Protein AF-A0AA43QDY1-F1 (afdb_monomer_lite)

Sequence (89 aa):
MAEAPILPDRGSLDVKDAPERIYRTALAQKDYIDLELEAMDRGLRPFGLTKSVMTLYLRKQLVLVKELPQDLQAQIITHFRAKQTSRQS

Foldseek 3Di:
DDDDDPDPDPDDPDPVCVQVVVVCVVDDVVVQVVLQVVQVVVVHHSSRVVVVVVVCVVVVVDDDLVRDPPVSNVVVVVVVVVVVVVVVD

Radius of gyration: 18.6 Å; chains: 1; bounding box: 53×33×45 Å

Structure (mmCIF, N/CA/C/O backbone):
data_AF-A0AA43QDY1-F1
#
_entry.id   AF-A0AA43QDY1-F1
#
loop_
_atom_site.group_PDB
_atom_site.id
_atom_site.type_symbol
_atom_site.label_atom_id
_atom_site.label_alt_id
_atom_site.label_comp_id
_atom_site.label_asym_id
_atom_site.label_entity_id
_atom_site.label_seq_id
_atom_site.pdbx_PDB_ins_code
_atom_site.Cartn_x
_atom_site.Cartn_y
_atom_site.Cartn_z
_atom_site.occupancy
_atom_site.B_iso_or_equiv
_atom_site.auth_seq_id
_atom_site.auth_comp_id
_atom_site.auth_asym_id
_atom_site.auth_atom_id
_atom_site.pdbx_PDB_model_num
ATOM 1 N N . MET A 1 1 ? 38.530 17.518 -26.927 1.00 41.78 1 MET A N 1
ATOM 2 C CA . MET A 1 1 ? 38.305 16.821 -25.645 1.00 41.78 1 MET A CA 1
ATOM 3 C C . MET A 1 1 ? 36.814 16.922 -25.381 1.00 41.78 1 MET A C 1
ATOM 5 O O . MET A 1 1 ? 36.336 18.039 -25.261 1.00 41.78 1 MET A O 1
ATOM 9 N N . ALA A 1 2 ? 36.069 15.823 -25.491 1.00 40.97 2 ALA A N 1
ATOM 10 C CA . ALA A 1 2 ? 34.612 15.853 -25.372 1.00 40.97 2 ALA A CA 1
ATOM 11 C C . ALA A 1 2 ? 34.220 15.782 -23.889 1.00 40.97 2 ALA A C 1
ATOM 13 O O . ALA A 1 2 ? 34.669 14.877 -23.188 1.00 40.97 2 ALA A O 1
ATOM 14 N N . GLU A 1 3 ? 33.433 16.754 -23.424 1.00 42.41 3 GLU A N 1
ATOM 15 C CA . GLU A 1 3 ? 32.827 16.771 -22.091 1.00 42.41 3 GLU A CA 1
ATOM 16 C C . GLU A 1 3 ? 31.954 15.528 -21.890 1.00 42.41 3 GLU A C 1
ATOM 18 O O . GLU A 1 3 ? 31.059 15.238 -22.686 1.00 42.41 3 GLU A O 1
ATOM 23 N N . ALA A 1 4 ? 32.228 14.784 -20.819 1.00 50.62 4 ALA A N 1
ATOM 24 C CA . ALA A 1 4 ? 31.371 13.695 -20.383 1.00 50.62 4 ALA A CA 1
ATOM 25 C C . ALA A 1 4 ? 30.049 14.278 -19.845 1.00 50.62 4 ALA A C 1
ATOM 27 O O . ALA A 1 4 ? 30.082 15.216 -19.044 1.00 50.62 4 ALA A O 1
ATOM 28 N N . PRO A 1 5 ? 28.881 13.755 -20.254 1.00 45.78 5 PRO A N 1
ATOM 29 C CA . PRO A 1 5 ? 27.602 14.260 -19.775 1.00 45.78 5 PRO A CA 1
ATOM 30 C C . PRO A 1 5 ? 27.450 14.037 -18.259 1.00 45.78 5 PRO A C 1
ATOM 32 O O . PRO A 1 5 ? 27.570 12.916 -17.772 1.00 45.78 5 PRO A O 1
ATOM 35 N N . ILE A 1 6 ? 27.137 15.115 -17.526 1.00 58.62 6 ILE A N 1
ATOM 36 C CA . ILE A 1 6 ? 26.859 15.184 -16.072 1.00 58.62 6 ILE A CA 1
ATOM 37 C C . ILE A 1 6 ? 25.451 14.633 -15.765 1.00 58.62 6 ILE A C 1
ATOM 39 O O . ILE 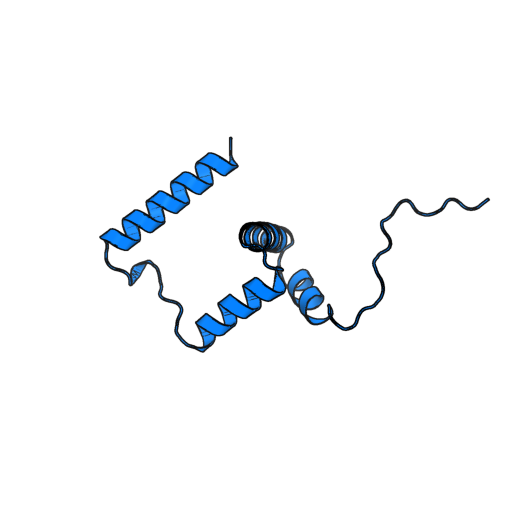A 1 6 ? 24.652 15.231 -15.047 1.00 58.62 6 ILE A O 1
ATOM 43 N N . LEU A 1 7 ? 25.084 13.510 -16.372 1.00 51.38 7 LEU A N 1
ATOM 44 C CA . LEU A 1 7 ? 23.857 12.798 -16.039 1.00 51.38 7 LEU A CA 1
ATOM 45 C C . LEU A 1 7 ? 24.265 11.424 -15.521 1.00 51.38 7 LEU A C 1
ATOM 47 O O . LEU A 1 7 ? 25.112 10.790 -16.154 1.00 51.38 7 LEU A O 1
ATOM 51 N N . PRO A 1 8 ? 23.709 10.965 -14.383 1.00 44.50 8 PRO A N 1
ATOM 52 C CA . PRO A 1 8 ? 24.005 9.631 -13.895 1.00 44.50 8 PRO A CA 1
ATOM 53 C C . PRO A 1 8 ? 23.706 8.643 -15.017 1.00 44.50 8 PRO A C 1
ATOM 55 O O . PRO A 1 8 ? 22.663 8.751 -15.676 1.00 44.50 8 PRO A O 1
ATOM 58 N N . ASP A 1 9 ? 24.656 7.733 -15.240 1.00 49.38 9 ASP A N 1
ATOM 59 C CA . ASP A 1 9 ? 24.509 6.595 -16.136 1.00 49.38 9 ASP A CA 1
ATOM 60 C C . ASP A 1 9 ? 23.106 6.024 -15.929 1.00 49.38 9 ASP A C 1
ATOM 62 O O . ASP A 1 9 ? 22.736 5.635 -14.814 1.00 49.38 9 ASP A O 1
ATOM 66 N N . ARG A 1 10 ? 22.269 6.097 -16.971 1.00 50.69 10 ARG A N 1
ATOM 67 C CA . ARG A 1 10 ? 20.919 5.533 -16.941 1.00 50.69 10 ARG A CA 1
ATOM 68 C C . ARG A 1 10 ? 21.111 4.028 -17.032 1.00 50.69 10 ARG A C 1
ATOM 70 O O . ARG A 1 10 ? 20.988 3.469 -18.116 1.00 50.69 10 ARG A O 1
ATOM 77 N N . GLY A 1 11 ? 21.471 3.472 -15.876 1.00 46.56 11 GLY A N 1
ATOM 78 C CA . GLY A 1 11 ? 21.977 2.142 -15.598 1.00 46.56 11 GLY A CA 1
ATOM 79 C C . GLY A 1 11 ? 21.644 1.087 -16.636 1.00 46.56 11 GLY A C 1
ATOM 80 O O . GLY A 1 11 ? 20.499 0.954 -17.072 1.00 46.56 11 GLY A O 1
ATOM 81 N N . SER A 1 12 ? 22.687 0.326 -16.967 1.00 47.97 12 SER A N 1
ATOM 82 C CA . SER A 1 12 ? 22.656 -1.071 -17.396 1.00 47.97 12 SER A CA 1
ATOM 83 C C . SER A 1 12 ? 21.251 -1.670 -17.509 1.00 47.97 12 SER A C 1
ATOM 85 O O . SER A 1 12 ? 20.534 -1.827 -16.521 1.00 47.97 12 SER A O 1
ATOM 87 N N . LEU A 1 13 ? 20.898 -2.035 -18.740 1.00 48.09 13 LEU A N 1
ATOM 88 C CA . LEU A 1 13 ? 19.692 -2.742 -19.164 1.00 48.09 13 LEU A CA 1
ATOM 89 C C . LEU A 1 13 ? 19.538 -4.115 -18.477 1.00 48.09 13 LEU A C 1
ATOM 91 O O . LEU A 1 13 ? 19.577 -5.151 -19.135 1.00 48.09 13 LEU A O 1
ATOM 95 N N . ASP A 1 14 ? 19.329 -4.156 -17.165 1.00 55.41 14 ASP A N 1
ATOM 96 C CA . ASP A 1 14 ? 18.990 -5.391 -16.475 1.00 55.41 14 ASP A CA 1
ATOM 97 C C . ASP A 1 14 ? 17.493 -5.675 -16.660 1.00 55.41 14 ASP A C 1
ATOM 99 O O . ASP A 1 14 ? 16.600 -4.928 -16.249 1.00 55.41 14 ASP A O 1
ATOM 103 N N . VAL A 1 15 ? 17.196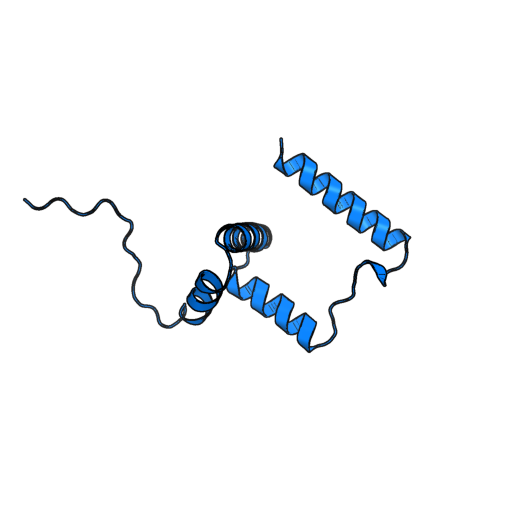 -6.801 -17.312 1.00 56.62 15 VAL A N 1
ATOM 104 C CA . VAL A 1 15 ? 15.834 -7.310 -17.568 1.00 56.62 15 VAL A CA 1
ATOM 105 C C . VAL A 1 15 ? 15.043 -7.498 -16.259 1.00 56.62 15 VAL A C 1
ATOM 107 O O . VAL A 1 15 ? 13.812 -7.463 -16.257 1.00 56.62 15 VAL A O 1
ATOM 110 N N . LYS A 1 16 ? 15.748 -7.620 -15.127 1.00 60.28 16 LYS A N 1
ATOM 111 C CA . LYS A 1 16 ? 15.192 -7.792 -13.777 1.00 60.28 16 LYS A CA 1
ATOM 112 C C . LYS A 1 16 ? 14.313 -6.625 -13.311 1.00 60.28 16 LYS A C 1
ATOM 114 O O . LYS A 1 16 ? 13.385 -6.868 -12.543 1.00 60.28 16 LYS A O 1
ATOM 119 N N . ASP A 1 17 ? 14.523 -5.416 -13.836 1.00 65.31 17 ASP A N 1
ATOM 120 C CA . ASP A 1 17 ? 13.770 -4.214 -13.437 1.00 65.31 17 ASP A CA 1
ATOM 121 C C . ASP A 1 17 ? 12.686 -3.814 -14.455 1.00 65.31 17 ASP A C 1
ATOM 123 O O . ASP A 1 17 ? 12.085 -2.739 -14.382 1.00 65.31 17 ASP A O 1
ATOM 127 N N . ALA A 1 18 ? 12.401 -4.670 -15.444 1.00 72.50 18 ALA A N 1
ATOM 128 C CA . ALA A 1 18 ? 11.291 -4.453 -16.374 1.00 72.50 18 ALA A CA 1
ATOM 129 C C . ALA A 1 18 ? 9.921 -4.282 -15.672 1.00 72.50 18 ALA A C 1
ATOM 131 O O . ALA A 1 18 ? 9.206 -3.348 -16.038 1.00 72.50 18 ALA A O 1
ATOM 132 N N . PRO A 1 19 ? 9.555 -5.080 -14.644 1.00 72.94 19 PRO A N 1
ATOM 133 C CA . PRO A 1 19 ? 8.284 -4.900 -13.941 1.00 72.94 19 PRO A CA 1
ATOM 134 C C . PRO A 1 19 ? 8.218 -3.562 -13.206 1.00 72.94 19 PRO A C 1
ATOM 136 O O . PRO A 1 19 ? 7.206 -2.875 -13.259 1.00 72.94 19 PRO A O 1
ATOM 139 N N . GLU A 1 20 ? 9.314 -3.160 -12.564 1.00 75.19 20 GLU A N 1
ATOM 140 C CA . GLU A 1 20 ? 9.398 -1.921 -11.789 1.00 75.19 20 GLU A CA 1
ATOM 141 C C . GLU A 1 20 ? 9.223 -0.678 -12.674 1.00 75.19 20 GLU A C 1
ATOM 143 O O . GLU A 1 20 ? 8.478 0.239 -12.321 1.00 75.19 20 GLU A O 1
ATOM 148 N N . ARG A 1 21 ? 9.807 -0.687 -13.882 1.00 77.62 21 ARG A N 1
ATOM 149 C CA . ARG A 1 21 ? 9.610 0.383 -14.874 1.00 77.62 21 ARG A CA 1
ATOM 150 C C . ARG A 1 21 ? 8.147 0.584 -15.252 1.00 77.62 21 ARG A C 1
ATOM 152 O O . ARG A 1 21 ? 7.718 1.730 -15.337 1.00 77.62 21 ARG A O 1
ATOM 159 N N . ILE A 1 22 ? 7.390 -0.498 -15.437 1.00 79.25 22 ILE A N 1
ATOM 160 C CA . ILE A 1 22 ? 5.966 -0.421 -15.798 1.00 79.25 22 ILE A CA 1
ATOM 161 C C . ILE A 1 22 ? 5.183 0.331 -14.715 1.00 79.25 22 ILE A C 1
ATOM 163 O O . ILE A 1 22 ? 4.403 1.227 -15.037 1.00 79.25 22 ILE A O 1
ATOM 167 N N . TYR A 1 23 ? 5.431 0.029 -13.436 1.00 75.94 23 TYR A N 1
ATOM 168 C CA . TYR A 1 23 ? 4.773 0.728 -12.325 1.00 75.94 23 TYR A CA 1
ATOM 169 C C . TYR A 1 23 ? 5.150 2.203 -12.265 1.00 75.94 23 TYR A C 1
ATOM 171 O O . TYR A 1 23 ? 4.275 3.051 -12.104 1.00 75.94 23 TYR A O 1
ATOM 179 N N . ARG A 1 24 ? 6.434 2.519 -12.452 1.00 79.56 24 ARG A N 1
ATOM 180 C CA . ARG A 1 24 ? 6.908 3.904 -12.469 1.00 79.56 24 ARG A CA 1
ATOM 181 C C . ARG A 1 24 ? 6.237 4.741 -13.556 1.00 79.56 24 ARG A C 1
ATOM 183 O O . ARG A 1 24 ? 5.952 5.908 -13.324 1.00 79.56 24 ARG A O 1
ATOM 190 N N . THR A 1 25 ? 5.984 4.162 -14.729 1.00 81.12 25 THR A N 1
ATOM 191 C CA . THR A 1 25 ? 5.319 4.867 -15.836 1.00 81.12 25 THR A CA 1
ATOM 192 C C . THR A 1 25 ? 3.796 4.906 -15.717 1.00 81.12 25 THR A C 1
ATOM 194 O O . THR A 1 25 ? 3.168 5.744 -16.353 1.00 81.12 25 THR A O 1
ATOM 197 N N . ALA A 1 26 ? 3.198 3.997 -14.942 1.00 83.94 26 ALA A N 1
ATOM 198 C CA . ALA A 1 26 ? 1.747 3.893 -14.789 1.00 83.94 26 ALA A CA 1
ATOM 199 C C . ALA A 1 26 ? 1.171 4.839 -13.720 1.00 83.94 26 ALA A C 1
ATOM 201 O O . ALA A 1 26 ? -0.024 5.125 -13.743 1.00 83.94 26 ALA A O 1
ATOM 202 N N . LEU A 1 27 ? 1.997 5.301 -12.778 1.00 83.56 27 LEU A N 1
ATOM 203 C CA . LEU A 1 27 ? 1.593 6.207 -11.704 1.00 83.56 27 LEU A CA 1
ATOM 204 C C . LEU A 1 27 ? 1.918 7.661 -12.050 1.00 83.56 27 LEU A C 1
ATOM 206 O O . LEU A 1 27 ? 2.897 7.951 -12.739 1.00 83.56 27 LEU A O 1
ATOM 210 N N . ALA A 1 28 ? 1.128 8.592 -11.515 1.00 90.69 28 ALA A N 1
ATOM 211 C CA . ALA A 1 28 ? 1.526 9.991 -11.516 1.00 90.69 28 ALA A CA 1
ATOM 212 C C . ALA A 1 28 ? 2.820 10.158 -10.702 1.00 90.69 28 ALA A C 1
ATOM 214 O O . ALA A 1 28 ? 3.044 9.458 -9.713 1.00 90.69 28 ALA A O 1
ATOM 215 N N . GLN A 1 29 ? 3.672 11.111 -11.093 1.00 84.88 29 GLN A N 1
ATOM 216 C CA . GLN A 1 29 ? 4.985 11.302 -10.466 1.00 84.88 29 GLN A CA 1
ATOM 217 C C . GLN A 1 29 ? 4.894 11.494 -8.945 1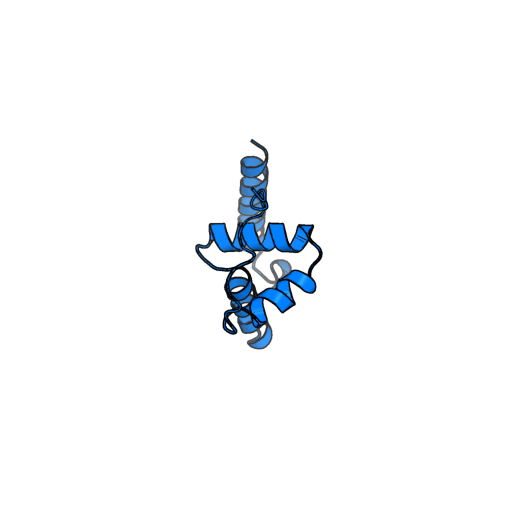.00 84.88 29 GLN A C 1
ATOM 219 O O . GLN A 1 29 ? 5.707 10.938 -8.212 1.00 84.88 29 GLN A O 1
ATOM 224 N N . LYS A 1 30 ? 3.892 12.247 -8.475 1.00 89.50 30 LYS A N 1
ATOM 225 C CA . LYS A 1 30 ? 3.647 12.457 -7.044 1.00 89.50 30 LYS A CA 1
ATOM 226 C C . LYS A 1 30 ? 3.369 11.137 -6.317 1.00 89.50 30 LYS A C 1
ATOM 228 O O . LYS A 1 30 ? 4.021 10.846 -5.323 1.00 89.50 30 LYS A O 1
ATOM 233 N N . ASP A 1 31 ? 2.463 10.324 -6.854 1.00 87.12 31 ASP A N 1
ATOM 234 C CA . ASP A 1 31 ? 2.064 9.053 -6.242 1.00 87.12 31 ASP A CA 1
ATOM 235 C C . ASP A 1 31 ? 3.222 8.047 -6.223 1.00 87.12 31 ASP A C 1
ATOM 237 O O . ASP A 1 31 ? 3.370 7.275 -5.277 1.00 87.12 31 ASP A O 1
ATOM 241 N N . TYR A 1 32 ? 4.075 8.070 -7.253 1.00 88.06 32 TYR A N 1
ATOM 242 C CA . TYR A 1 32 ? 5.285 7.252 -7.284 1.00 88.06 32 TYR A CA 1
ATOM 243 C C . TYR A 1 32 ? 6.286 7.661 -6.194 1.00 88.06 32 TYR A C 1
ATOM 245 O O . TYR A 1 32 ? 6.848 6.788 -5.539 1.00 88.06 32 TYR A O 1
ATOM 253 N N . ILE A 1 33 ? 6.484 8.965 -5.968 1.00 89.38 33 ILE A N 1
ATOM 254 C CA . ILE A 1 33 ? 7.361 9.470 -4.899 1.00 89.38 33 ILE A CA 1
ATOM 255 C C . ILE A 1 33 ? 6.818 9.064 -3.525 1.00 89.38 33 ILE A C 1
ATOM 257 O O . ILE A 1 33 ? 7.571 8.563 -2.692 1.00 89.38 33 ILE A O 1
ATOM 261 N N . ASP A 1 34 ? 5.513 9.221 -3.291 1.00 89.25 34 ASP A N 1
ATOM 262 C CA . ASP A 1 34 ? 4.884 8.813 -2.029 1.00 89.25 34 ASP A CA 1
ATOM 263 C C . ASP A 1 34 ? 5.049 7.301 -1.782 1.00 89.25 34 ASP A C 1
ATOM 265 O O . ASP A 1 34 ? 5.349 6.870 -0.664 1.00 89.25 34 ASP A O 1
ATOM 269 N N . LEU A 1 35 ? 4.907 6.491 -2.837 1.00 89.38 35 LEU A N 1
ATOM 270 C CA . LEU A 1 35 ? 5.151 5.050 -2.794 1.00 89.38 35 LEU A CA 1
ATOM 271 C C . LEU A 1 35 ? 6.621 4.720 -2.503 1.00 89.38 35 LEU A C 1
ATOM 273 O O . LEU A 1 35 ? 6.891 3.797 -1.736 1.00 89.38 35 LEU A O 1
ATOM 277 N N . GLU A 1 36 ? 7.562 5.440 -3.112 1.00 91.00 36 GLU A N 1
ATOM 278 C CA . GLU A 1 36 ? 8.999 5.253 -2.906 1.00 91.00 36 GLU A CA 1
ATOM 279 C C . GLU A 1 36 ? 9.400 5.553 -1.463 1.00 91.00 36 GLU A C 1
ATOM 281 O O . GLU A 1 36 ? 10.044 4.717 -0.829 1.00 91.00 36 GLU A O 1
ATOM 286 N N . LEU A 1 37 ? 8.923 6.667 -0.906 1.00 90.38 37 LEU A N 1
ATOM 287 C CA . LEU A 1 37 ? 9.139 7.022 0.496 1.00 90.38 37 LEU A CA 1
ATOM 288 C C . LEU A 1 37 ? 8.583 5.957 1.446 1.00 90.38 37 LEU A C 1
ATOM 290 O O . LEU A 1 37 ? 9.271 5.518 2.364 1.00 90.38 37 LEU A O 1
ATOM 294 N N . GLU A 1 38 ? 7.351 5.499 1.221 1.00 90.12 38 GLU A N 1
ATOM 295 C CA . GLU A 1 38 ? 6.736 4.483 2.079 1.00 90.12 38 GLU A CA 1
ATOM 296 C C . GLU A 1 38 ? 7.414 3.110 1.938 1.00 90.12 38 GLU A C 1
ATOM 298 O O . GLU A 1 38 ? 7.515 2.364 2.914 1.00 90.12 38 GLU A O 1
ATOM 303 N N . ALA A 1 39 ? 7.894 2.759 0.744 1.00 90.69 39 ALA A N 1
ATOM 304 C CA . ALA A 1 39 ? 8.664 1.541 0.536 1.00 90.69 39 ALA A CA 1
ATOM 305 C C . ALA A 1 39 ? 10.014 1.615 1.267 1.00 90.69 39 ALA A C 1
ATOM 307 O O . ALA A 1 39 ? 10.358 0.674 1.985 1.00 90.69 39 ALA A O 1
ATOM 308 N N . MET A 1 40 ? 10.721 2.746 1.168 1.00 90.56 40 MET A N 1
ATOM 309 C CA . MET A 1 40 ? 11.980 2.995 1.876 1.00 90.56 40 MET A CA 1
ATOM 310 C C . MET A 1 40 ? 11.815 2.942 3.397 1.00 90.56 40 MET A C 1
ATOM 312 O O . MET A 1 40 ? 12.581 2.235 4.049 1.00 90.56 40 MET A O 1
ATOM 316 N N . ASP A 1 41 ? 10.781 3.590 3.952 1.00 88.94 41 ASP A N 1
ATOM 317 C CA . ASP A 1 41 ? 10.439 3.540 5.387 1.00 88.94 41 ASP A CA 1
ATOM 318 C C . ASP A 1 41 ? 10.276 2.089 5.891 1.00 88.94 41 ASP A C 1
ATOM 320 O O . ASP A 1 41 ? 10.489 1.792 7.066 1.00 88.94 41 ASP A O 1
ATOM 324 N N . ARG A 1 42 ? 9.892 1.168 4.999 1.00 88.31 42 ARG A N 1
ATOM 325 C CA . ARG A 1 42 ? 9.661 -0.255 5.290 1.00 88.31 42 ARG A CA 1
ATOM 326 C C . ARG A 1 4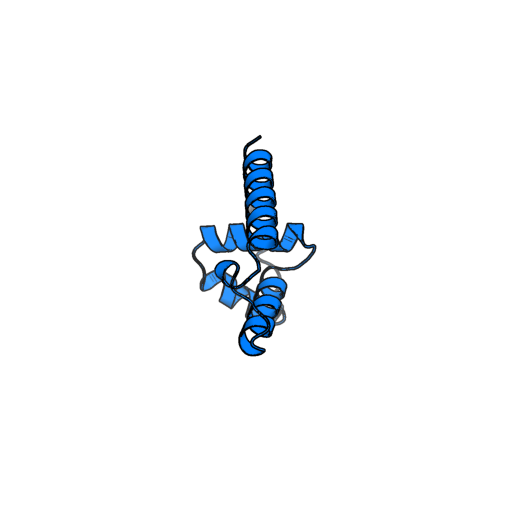2 ? 10.838 -1.159 4.919 1.00 88.31 42 ARG A C 1
ATOM 328 O O . ARG A 1 42 ? 10.723 -2.374 5.076 1.00 88.31 42 ARG A O 1
ATOM 335 N N . GLY A 1 43 ? 11.938 -0.609 4.400 1.00 91.38 43 GLY A N 1
ATOM 336 C CA . GLY A 1 43 ? 13.073 -1.389 3.895 1.00 91.38 43 GLY A CA 1
ATOM 337 C C . GLY A 1 43 ? 12.736 -2.232 2.657 1.00 91.38 43 GLY A C 1
ATOM 338 O O . GLY A 1 43 ? 13.325 -3.290 2.440 1.00 91.38 43 GLY A O 1
ATOM 339 N N . LEU A 1 44 ? 11.758 -1.797 1.859 1.00 91.06 44 LEU A N 1
ATOM 340 C CA . LEU A 1 44 ? 11.276 -2.470 0.654 1.00 91.06 44 LEU A CA 1
ATOM 341 C C . LEU A 1 44 ? 11.529 -1.605 -0.589 1.00 91.06 44 LEU A C 1
ATOM 343 O O . LEU A 1 44 ? 11.665 -0.389 -0.512 1.00 91.06 44 LEU A O 1
ATOM 347 N N . ARG A 1 45 ? 11.528 -2.234 -1.769 1.00 90.00 45 ARG A N 1
ATOM 348 C CA . ARG A 1 45 ? 11.455 -1.515 -3.054 1.00 90.00 45 ARG A CA 1
ATOM 349 C C . ARG A 1 45 ? 9.998 -1.187 -3.416 1.00 90.00 45 ARG A C 1
ATOM 351 O O . ARG A 1 45 ? 9.127 -1.992 -3.061 1.00 90.00 45 ARG A O 1
ATOM 358 N N . PRO A 1 46 ? 9.719 -0.111 -4.183 1.00 88.62 46 PRO A N 1
ATOM 359 C CA . PRO A 1 46 ? 8.358 0.280 -4.577 1.00 88.62 46 PRO A CA 1
ATOM 360 C C . PRO A 1 46 ? 7.551 -0.881 -5.167 1.00 88.62 46 PRO A C 1
ATOM 362 O O . PRO A 1 46 ? 6.477 -1.222 -4.674 1.00 88.62 46 PRO A O 1
ATOM 365 N N . PHE A 1 47 ? 8.130 -1.586 -6.145 1.00 89.12 47 PHE A N 1
ATOM 366 C CA . PHE A 1 47 ? 7.506 -2.756 -6.766 1.00 89.12 47 PHE A CA 1
ATOM 367 C C . PHE A 1 47 ? 7.196 -3.877 -5.759 1.00 89.12 47 PHE A C 1
ATOM 369 O O . PHE A 1 47 ? 6.146 -4.517 -5.840 1.00 89.12 47 PHE A O 1
ATOM 376 N N . GLY A 1 48 ? 8.080 -4.113 -4.786 1.00 89.31 48 GLY A N 1
ATOM 377 C CA . GLY A 1 48 ? 7.875 -5.120 -3.743 1.00 89.31 48 GLY A CA 1
ATOM 378 C C . GLY A 1 48 ? 6.707 -4.777 -2.816 1.00 89.31 48 GLY A C 1
ATOM 379 O O . GLY A 1 48 ? 5.900 -5.655 -2.489 1.00 89.31 48 GLY A O 1
ATOM 380 N N . LEU A 1 49 ? 6.576 -3.501 -2.444 1.00 90.56 49 LEU A N 1
ATOM 381 C CA . LEU A 1 49 ? 5.447 -3.012 -1.657 1.00 90.56 49 LEU A CA 1
ATOM 382 C C . LEU A 1 49 ? 4.136 -3.166 -2.440 1.00 90.56 49 LEU A C 1
ATOM 384 O O . LEU A 1 49 ? 3.194 -3.781 -1.934 1.00 90.56 49 LEU A O 1
ATOM 388 N N . THR A 1 50 ? 4.093 -2.719 -3.699 1.00 89.75 50 THR A N 1
ATOM 389 C CA . THR A 1 50 ? 2.908 -2.868 -4.557 1.00 89.75 50 THR A CA 1
ATOM 390 C C . THR A 1 50 ? 2.513 -4.331 -4.735 1.00 89.75 50 THR A C 1
ATOM 392 O O . THR A 1 50 ? 1.350 -4.683 -4.538 1.00 89.75 50 THR A O 1
ATOM 395 N N . LYS A 1 51 ? 3.476 -5.215 -5.024 1.00 90.06 51 LYS A N 1
ATOM 396 C CA . LYS A 1 51 ? 3.237 -6.660 -5.147 1.00 90.06 51 LYS A CA 1
ATOM 397 C C . LYS A 1 51 ? 2.614 -7.240 -3.877 1.00 90.06 51 LYS A C 1
ATOM 399 O O . LYS A 1 51 ? 1.692 -8.053 -3.963 1.00 90.06 51 LYS A O 1
ATOM 404 N N . SER A 1 52 ? 3.095 -6.824 -2.708 1.00 90.94 52 SER A N 1
ATOM 405 C CA . SER A 1 52 ? 2.593 -7.300 -1.414 1.00 90.94 52 SER A CA 1
ATOM 406 C C . SER A 1 52 ? 1.150 -6.854 -1.180 1.00 90.94 52 SER A C 1
ATOM 408 O O . SER A 1 52 ? 0.291 -7.686 -0.893 1.00 90.94 52 SER A O 1
ATOM 410 N N . VAL A 1 53 ? 0.854 -5.569 -1.401 1.00 90.06 53 VAL A N 1
ATOM 411 C CA . VAL A 1 53 ? -0.504 -5.016 -1.278 1.00 90.06 53 VAL A CA 1
ATOM 412 C C . VAL A 1 53 ? -1.469 -5.696 -2.252 1.00 90.06 53 VAL A C 1
ATOM 414 O O . VAL A 1 53 ? -2.537 -6.147 -1.840 1.00 90.06 53 VAL A O 1
ATOM 417 N N . MET A 1 54 ? -1.085 -5.851 -3.523 1.00 88.44 54 MET A N 1
ATOM 418 C CA . MET A 1 54 ? -1.911 -6.544 -4.518 1.00 88.44 54 MET A CA 1
ATOM 419 C C . MET A 1 54 ? -2.137 -8.017 -4.161 1.00 88.44 54 MET A C 1
ATOM 421 O O . MET A 1 54 ? -3.234 -8.535 -4.356 1.00 88.44 54 MET A O 1
ATOM 425 N N . THR A 1 55 ? -1.136 -8.695 -3.594 1.00 91.94 55 THR A N 1
ATOM 426 C CA . THR A 1 55 ? -1.285 -10.084 -3.133 1.00 91.94 55 THR A CA 1
ATOM 427 C C . THR A 1 55 ? -2.321 -10.186 -2.014 1.00 91.94 55 THR A C 1
ATOM 429 O O . THR A 1 55 ? -3.187 -11.061 -2.063 1.00 91.94 55 THR A O 1
ATOM 432 N N . LEU A 1 56 ? -2.275 -9.281 -1.031 1.00 92.88 56 LEU A N 1
ATOM 433 C CA . LEU A 1 56 ? -3.261 -9.229 0.054 1.00 92.88 56 LEU A CA 1
ATOM 434 C C . LEU A 1 56 ? -4.664 -8.914 -0.474 1.00 92.88 56 LEU A C 1
ATOM 436 O O . LEU A 1 56 ? -5.636 -9.530 -0.037 1.00 92.88 56 LEU A O 1
ATOM 440 N N . TYR A 1 57 ? -4.768 -8.001 -1.443 1.00 89.44 57 TYR A N 1
ATOM 441 C CA . TYR A 1 57 ? -6.030 -7.661 -2.098 1.00 89.44 57 TYR A CA 1
ATOM 442 C C . TYR A 1 57 ? -6.663 -8.882 -2.778 1.00 89.44 57 TYR A C 1
ATOM 444 O O . TYR A 1 57 ? -7.802 -9.236 -2.480 1.00 89.44 57 TYR A O 1
ATOM 452 N N . LEU A 1 58 ? -5.905 -9.581 -3.632 1.00 91.88 58 LEU A N 1
ATOM 453 C CA . LEU A 1 58 ? -6.386 -10.763 -4.357 1.00 91.88 58 LEU A CA 1
ATOM 454 C C . LEU A 1 58 ? -6.780 -11.909 -3.419 1.00 91.88 58 LEU A C 1
ATOM 456 O O . LEU A 1 58 ? -7.716 -12.653 -3.702 1.00 91.88 58 LEU A O 1
ATOM 460 N N . ARG A 1 59 ? -6.092 -12.036 -2.280 1.00 94.44 59 ARG A N 1
ATOM 461 C CA . ARG A 1 59 ? -6.408 -13.027 -1.244 1.00 94.44 59 ARG A CA 1
ATOM 462 C C . ARG A 1 59 ? -7.551 -12.611 -0.318 1.00 94.44 59 ARG A C 1
ATOM 464 O O . ARG A 1 59 ? -7.866 -13.366 0.595 1.00 94.44 59 ARG A O 1
ATOM 471 N N . LYS A 1 60 ? -8.168 -11.442 -0.534 1.00 91.00 60 LYS A N 1
ATOM 472 C CA . LYS A 1 60 ? -9.206 -10.868 0.341 1.00 91.00 60 LYS A CA 1
ATOM 473 C C . LYS A 1 60 ? -8.745 -10.739 1.801 1.00 91.00 60 LYS A C 1
ATOM 475 O O . LYS A 1 60 ? -9.525 -10.919 2.726 1.00 91.00 60 LYS A O 1
ATOM 480 N N . GLN A 1 61 ? -7.459 -10.448 1.995 1.00 92.50 61 GLN A N 1
ATOM 481 C CA . GLN A 1 61 ? -6.825 -10.261 3.305 1.00 92.50 61 GLN A CA 1
ATOM 482 C C . GLN A 1 61 ? -6.650 -8.779 3.668 1.00 92.50 61 GLN A C 1
ATOM 484 O O . GLN A 1 61 ? -6.158 -8.465 4.748 1.00 92.50 61 GLN A O 1
ATOM 489 N N . LEU A 1 62 ? -7.036 -7.862 2.775 1.00 91.19 62 LEU A N 1
ATOM 490 C CA . LEU A 1 62 ? -7.174 -6.449 3.112 1.00 91.19 62 LEU A CA 1
ATOM 491 C C . LEU A 1 62 ? -8.534 -6.218 3.768 1.00 91.19 62 LEU A C 1
ATOM 493 O O . LEU A 1 62 ? -9.560 -6.599 3.210 1.00 91.19 62 LEU A O 1
ATOM 497 N N . VAL A 1 63 ? -8.522 -5.563 4.925 1.00 87.75 63 VAL A N 1
ATOM 498 C CA . VAL A 1 63 ? -9.726 -5.145 5.650 1.00 87.75 63 VAL A CA 1
ATOM 499 C C . VAL A 1 63 ? -9.822 -3.629 5.570 1.00 87.75 63 VAL A C 1
ATOM 501 O O . VAL A 1 63 ? -8.823 -2.932 5.777 1.00 87.75 63 VAL A O 1
ATOM 504 N N . LEU A 1 64 ? -11.003 -3.100 5.247 1.00 87.38 64 LEU A N 1
ATOM 505 C CA . LEU A 1 64 ? -11.193 -1.653 5.238 1.00 87.38 64 LEU A CA 1
ATOM 506 C C . LEU A 1 64 ? -11.202 -1.147 6.679 1.00 87.38 64 LEU A C 1
ATOM 508 O O . LEU A 1 64 ? -11.849 -1.730 7.539 1.00 87.38 64 LEU A O 1
ATOM 512 N N . VAL A 1 65 ? -10.543 -0.017 6.948 1.00 89.81 65 VAL A N 1
ATOM 513 C CA . VAL A 1 65 ? -10.467 0.531 8.317 1.00 89.81 65 VAL A CA 1
ATOM 514 C C . VAL A 1 65 ? -11.862 0.711 8.931 1.00 89.81 65 VAL A C 1
ATOM 516 O O . VAL A 1 65 ? -12.058 0.367 10.088 1.00 89.81 65 VAL A O 1
ATOM 519 N N . LYS A 1 66 ? -12.858 1.141 8.143 1.00 90.94 66 LYS A N 1
ATOM 520 C CA . LYS A 1 66 ? -14.258 1.301 8.585 1.00 90.94 66 LYS A CA 1
ATOM 521 C C . LYS A 1 66 ? -14.933 0.007 9.070 1.00 90.94 66 LYS A C 1
ATOM 523 O O . LYS A 1 66 ? -15.966 0.082 9.725 1.00 90.94 66 LYS A O 1
ATOM 528 N N . GLU A 1 67 ? -14.390 -1.152 8.704 1.00 91.81 67 GLU A N 1
ATOM 529 C CA . GLU A 1 67 ? -14.900 -2.479 9.072 1.00 91.81 67 GLU A CA 1
ATOM 530 C C . GLU A 1 67 ? -14.265 -2.997 10.372 1.00 91.81 67 GLU A C 1
ATOM 532 O O . GLU A 1 67 ? -14.701 -4.013 10.907 1.00 91.81 67 GLU A O 1
ATOM 537 N N . LEU A 1 68 ? -13.248 -2.309 10.901 1.00 92.44 68 LEU A N 1
ATOM 538 C CA . LEU A 1 68 ? -12.614 -2.656 12.171 1.00 92.44 68 LEU A CA 1
ATOM 539 C C . LEU A 1 68 ? -13.444 -2.149 13.367 1.00 92.44 68 LEU A C 1
ATOM 541 O O . LEU A 1 68 ? -14.199 -1.188 13.230 1.00 92.44 68 LEU A O 1
ATOM 545 N N . PRO A 1 69 ? -13.287 -2.723 14.571 1.00 96.62 69 PRO A N 1
ATOM 546 C CA . PRO A 1 69 ? -13.824 -2.148 15.807 1.00 96.62 69 PRO A CA 1
ATOM 547 C C . PRO A 1 69 ? -13.419 -0.678 16.010 1.00 96.62 69 PRO A C 1
ATOM 549 O O . PRO A 1 69 ? -12.295 -0.295 15.677 1.00 96.62 69 PRO A O 1
ATOM 552 N N . GLN A 1 70 ? -14.309 0.136 16.593 1.00 94.75 70 GLN A N 1
ATOM 553 C CA . GLN A 1 70 ? -14.107 1.588 16.758 1.00 94.75 70 GLN A CA 1
ATOM 55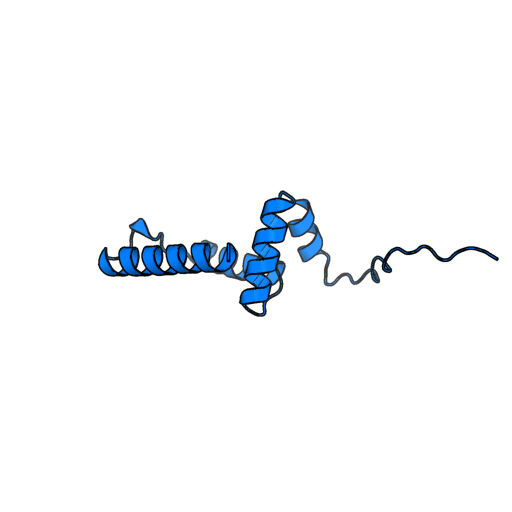4 C C . GLN A 1 70 ? -12.797 1.938 17.476 1.00 94.75 70 GLN A C 1
ATOM 556 O O . GLN A 1 70 ? -12.099 2.859 17.054 1.00 94.75 70 GLN A O 1
ATOM 561 N N . ASP A 1 71 ? -12.422 1.165 18.493 1.00 95.38 71 ASP A N 1
ATOM 562 C CA . ASP A 1 71 ? -11.186 1.389 19.247 1.00 95.38 71 ASP A CA 1
ATOM 563 C C . ASP A 1 71 ? -9.943 1.263 18.356 1.00 95.38 71 ASP A C 1
ATOM 565 O O . ASP A 1 71 ? -9.027 2.083 18.431 1.00 95.38 71 ASP A O 1
ATOM 569 N N . LEU A 1 72 ? -9.926 0.274 17.454 1.00 94.06 72 LEU A N 1
ATOM 570 C CA . LEU A 1 72 ? -8.832 0.097 16.497 1.00 94.06 72 LEU A CA 1
ATOM 571 C C . LEU A 1 72 ? -8.836 1.199 15.438 1.00 94.06 72 LEU A C 1
ATOM 573 O O . LEU A 1 72 ? -7.771 1.701 15.080 1.00 94.06 72 LEU A O 1
ATOM 577 N N . GLN A 1 73 ? -10.012 1.630 14.973 1.00 95.00 73 GLN A N 1
ATOM 578 C CA . GLN A 1 73 ? -10.110 2.772 14.060 1.00 95.00 73 GLN A CA 1
ATOM 579 C C . GLN A 1 73 ? -9.510 4.037 14.688 1.00 95.00 73 GLN A C 1
ATOM 581 O O . GLN A 1 73 ? -8.699 4.715 14.055 1.00 95.00 73 GLN A O 1
ATOM 586 N N . ALA A 1 74 ? -9.857 4.331 15.944 1.00 93.81 74 ALA A N 1
ATOM 587 C CA . ALA A 1 74 ? -9.359 5.494 16.673 1.00 93.81 74 ALA A CA 1
ATOM 588 C C . ALA A 1 74 ? -7.834 5.451 16.863 1.00 93.81 74 ALA A C 1
ATOM 590 O O . ALA A 1 74 ? -7.157 6.463 16.652 1.00 93.81 74 ALA A O 1
ATOM 591 N N . GLN A 1 75 ? -7.279 4.281 17.195 1.00 94.00 75 GLN A N 1
ATOM 592 C CA . GLN A 1 75 ? -5.829 4.087 17.307 1.00 94.00 75 GLN A CA 1
ATOM 593 C C . GLN A 1 75 ? -5.116 4.328 15.971 1.00 94.00 75 GLN A C 1
ATOM 595 O O . GLN A 1 75 ? -4.123 5.056 15.924 1.00 94.00 75 GLN A O 1
ATOM 600 N N . ILE A 1 76 ? -5.651 3.785 14.873 1.00 92.06 76 ILE A N 1
ATOM 601 C CA . ILE A 1 76 ? -5.105 3.967 13.523 1.00 92.06 76 ILE A CA 1
ATOM 602 C C . ILE A 1 76 ? -5.122 5.450 13.122 1.00 92.06 76 ILE A C 1
ATOM 604 O O . ILE A 1 76 ? -4.103 5.984 12.684 1.00 92.06 76 ILE A O 1
ATOM 608 N N . ILE A 1 77 ? -6.252 6.139 13.313 1.00 91.50 77 ILE A N 1
ATOM 609 C CA . ILE A 1 77 ? -6.386 7.574 13.012 1.00 91.50 77 ILE A CA 1
ATOM 610 C C . ILE A 1 77 ? -5.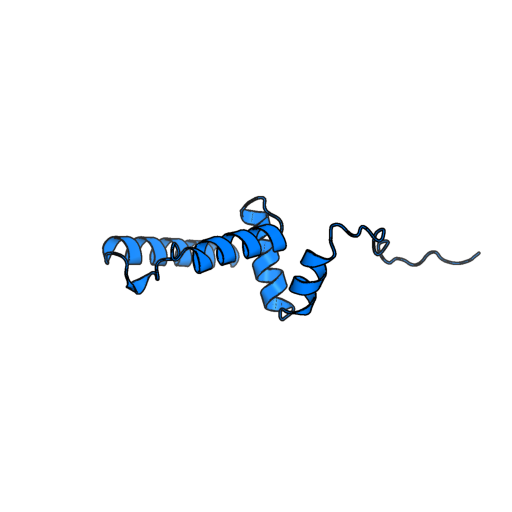378 8.394 13.824 1.00 91.50 77 ILE A C 1
ATOM 612 O O . ILE A 1 77 ? -4.717 9.277 13.277 1.00 91.50 77 ILE A O 1
ATOM 616 N N . THR A 1 78 ? -5.241 8.096 15.117 1.00 93.50 78 THR A N 1
ATOM 617 C CA . THR A 1 78 ? -4.303 8.791 16.011 1.00 93.50 78 THR A CA 1
ATOM 618 C C . THR A 1 78 ? -2.859 8.608 15.549 1.00 93.50 78 THR A C 1
ATOM 620 O O . THR A 1 78 ? -2.124 9.589 15.434 1.00 93.50 78 THR A O 1
ATOM 623 N N . HIS A 1 79 ? -2.470 7.378 15.203 1.00 91.00 79 HIS A N 1
ATOM 624 C CA . HIS A 1 79 ? -1.142 7.077 14.675 1.00 91.00 79 HIS A CA 1
ATOM 625 C C . HIS A 1 79 ? -0.843 7.858 13.386 1.00 91.00 79 HIS A C 1
ATOM 627 O O . HIS A 1 79 ? 0.203 8.499 13.273 1.00 91.00 79 HIS A O 1
ATOM 633 N N . PHE A 1 80 ? -1.773 7.863 12.424 1.00 85.44 80 PHE A N 1
ATOM 634 C CA . PHE A 1 80 ? -1.570 8.571 11.159 1.00 85.44 80 PHE A CA 1
ATOM 635 C C . PHE A 1 80 ? -1.544 10.092 11.317 1.00 85.44 80 PHE A C 1
ATOM 637 O O . PHE A 1 80 ? -0.749 10.747 10.645 1.00 85.44 80 PHE A O 1
ATOM 644 N N . ARG A 1 81 ? -2.341 10.659 12.232 1.00 88.06 81 ARG A N 1
ATOM 645 C CA . ARG A 1 81 ? -2.256 12.088 12.572 1.00 88.06 81 ARG A CA 1
ATOM 646 C C . ARG A 1 81 ? -0.885 12.446 13.141 1.00 88.06 81 ARG A C 1
ATOM 648 O O . ARG A 1 81 ? -0.287 13.414 12.689 1.00 88.06 81 ARG A O 1
ATOM 655 N N . ALA A 1 82 ? -0.353 11.642 14.063 1.00 85.25 82 ALA A N 1
ATOM 656 C CA . ALA A 1 82 ? 0.980 11.867 14.622 1.00 85.25 82 ALA A CA 1
ATOM 657 C C . ALA A 1 82 ? 2.084 11.804 13.546 1.00 85.25 82 ALA A C 1
ATOM 659 O O . ALA A 1 82 ? 2.950 12.677 13.509 1.00 85.25 82 ALA A O 1
ATOM 660 N N . LYS A 1 83 ? 2.014 10.825 12.626 1.00 79.62 83 LYS A N 1
ATOM 661 C CA . LYS A 1 83 ? 2.973 10.675 11.512 1.00 79.62 83 LYS A CA 1
ATOM 662 C C . LYS A 1 83 ? 2.936 11.863 10.535 1.00 79.62 83 LYS A C 1
ATOM 664 O O . LYS A 1 83 ? 3.959 12.210 9.947 1.00 79.62 83 LYS A O 1
ATOM 669 N N . GLN A 1 84 ? 1.772 12.491 10.345 1.00 75.50 84 GLN A N 1
ATOM 670 C CA . GLN A 1 84 ? 1.634 13.683 9.498 1.00 75.50 84 GLN A CA 1
ATOM 671 C C . GLN A 1 84 ? 2.288 14.914 10.131 1.00 75.50 84 GLN A C 1
ATOM 673 O O . GLN A 1 84 ? 3.005 15.632 9.438 1.00 75.50 84 GLN A O 1
ATOM 678 N N . THR A 1 85 ? 2.115 15.118 11.438 1.00 71.75 85 THR A N 1
ATOM 679 C CA . THR A 1 85 ? 2.743 16.235 12.160 1.00 71.75 85 THR A CA 1
ATOM 680 C C . THR A 1 85 ? 4.271 16.125 12.157 1.00 71.75 85 THR A C 1
ATOM 682 O O . THR A 1 85 ? 4.958 17.117 11.929 1.00 71.75 85 THR A O 1
ATOM 685 N N . SER A 1 86 ? 4.819 14.916 12.326 1.00 65.00 86 SER A N 1
ATOM 686 C CA . SER A 1 86 ? 6.273 14.694 12.324 1.00 65.00 86 SER A CA 1
ATOM 687 C C . SER A 1 86 ? 6.935 14.856 10.952 1.00 65.00 86 SER A C 1
ATOM 689 O O . SER A 1 86 ? 8.130 15.104 10.893 1.00 65.00 86 SER A O 1
ATOM 691 N N . ARG A 1 87 ? 6.193 14.704 9.845 1.00 59.28 87 ARG A N 1
ATOM 692 C CA . ARG A 1 87 ? 6.715 14.931 8.481 1.00 59.28 87 ARG A CA 1
ATOM 693 C C . ARG A 1 87 ? 6.705 16.413 8.067 1.00 59.28 87 ARG A C 1
ATOM 695 O O . ARG A 1 87 ? 7.270 16.739 7.030 1.00 59.28 87 ARG A O 1
ATOM 702 N N . GLN A 1 88 ? 6.050 17.288 8.835 1.00 56.34 88 GLN A N 1
ATOM 703 C CA . GLN A 1 88 ? 5.972 18.738 8.587 1.00 56.34 88 GLN A CA 1
ATOM 704 C C . GLN A 1 88 ? 6.909 19.569 9.482 1.00 56.34 88 GLN A C 1
ATOM 706 O O . GLN A 1 88 ? 6.905 20.794 9.369 1.00 56.34 88 GLN A O 1
ATOM 711 N N . SER A 1 89 ? 7.660 18.918 10.377 1.00 47.41 89 SER A N 1
ATOM 712 C CA . SER A 1 89 ? 8.578 19.553 11.336 1.00 47.41 89 SER A CA 1
ATOM 713 C C . SER A 1 89 ? 10.027 19.476 10.873 1.00 47.41 89 SER A C 1
ATOM 715 O O . SER A 1 89 ? 10.376 18.448 10.250 1.00 47.41 89 SER A O 1
#

Secondary structure (DSSP, 8-state):
-PPPPSS-------GGGHHHHHHHHHS-HHHHHHHHHHHHHTT--HHHHHHHHHHHHHTT----GGGS-HHHHHHHHHHHHHHHHHT--

pLDDT: mean 79.51, std 16.67, range [40.97, 96.62]